Protein AF-A0A3Q0JFD7-F1 (afdb_monomer_lite)

Foldseek 3Di:
DVVVVPCPPPDPPCPLLDDDPVLVVLLVVLCVVPNPLPVVVSCPDPSSVSLCSNLVVVPPPPCSVVVSSVVSVVSVVVVVVVVVVVVVVVVVVVVVVVPDD

pLDDT: mean 81.99, std 17.75, range [41.97, 97.62]

Secondary structure (DSSP, 8-state):
--TTSS-----TT-TTTS--HHHHHHHHHHHHHH-TT-HHHHHHSGGGGGGGGGGGGGTTSTTHHHHHHHHHHHHHHHHHHHHHHHHHHHHHHHHHHTT--

Sequence (101 aa):
FLDLLVSNPQVPGREYEIWHRRHDYWLLAGIVTHGYGRWQDIQNDIRFAVINEPFKMDVGKGNFLEIKNKFLARRFKLLEQALVIEEQLRRAAYLNLTQDP

Radius of gyration: 18.11 Å; chains: 1; bounding box: 40×42×53 Å

Structure (mmCIF, N/CA/C/O backbone):
data_AF-A0A3Q0JFD7-F1
#
_entry.id   AF-A0A3Q0JFD7-F1
#
loop_
_atom_site.group_PDB
_atom_site.id
_atom_site.type_symbol
_atom_site.label_atom_id
_atom_site.label_alt_id
_atom_site.label_comp_id
_atom_site.label_asym_id
_atom_site.label_entity_id
_atom_site.label_seq_id
_atom_site.pdbx_PDB_ins_code
_atom_site.Cartn_x
_atom_site.Cartn_y
_atom_site.Cartn_z
_atom_site.occupancy
_atom_site.B_iso_or_equiv
_atom_site.auth_seq_id
_atom_site.auth_comp_id
_atom_site.auth_asym_id
_atom_site.auth_atom_id
_atom_site.pdbx_PDB_model_num
ATOM 1 N N . PHE A 1 1 ? -3.669 30.266 6.781 1.00 48.31 1 PHE A N 1
ATOM 2 C CA . PHE A 1 1 ? -2.483 31.133 6.588 1.00 48.31 1 PHE A CA 1
ATOM 3 C C . PHE A 1 1 ? -1.214 30.348 6.224 1.00 48.31 1 PHE A C 1
ATOM 5 O O . PHE A 1 1 ? -0.370 30.911 5.546 1.00 48.31 1 PHE A O 1
ATOM 12 N N . LEU A 1 2 ? -1.092 29.054 6.573 1.00 43.69 2 LEU A N 1
ATOM 13 C CA . LEU A 1 2 ? -0.018 28.167 6.075 1.00 43.69 2 LEU A CA 1
ATOM 14 C C . LEU A 1 2 ? -0.390 27.338 4.822 1.00 43.69 2 LEU A C 1
ATOM 16 O O . LEU A 1 2 ? 0.511 26.888 4.126 1.00 43.69 2 LEU A O 1
ATOM 20 N N . ASP A 1 3 ? -1.674 27.225 4.457 1.00 52.00 3 ASP A N 1
ATOM 21 C CA . ASP A 1 3 ? -2.107 26.506 3.236 1.00 52.00 3 ASP A CA 1
ATOM 22 C C . ASP A 1 3 ? -1.838 27.246 1.908 1.00 52.00 3 ASP A C 1
ATOM 24 O O . ASP A 1 3 ? -1.893 26.646 0.837 1.00 52.00 3 ASP A O 1
ATOM 28 N N . LEU A 1 4 ? -1.518 28.546 1.945 1.00 53.44 4 LEU A N 1
ATOM 29 C CA . LEU A 1 4 ? -1.331 29.361 0.732 1.00 53.44 4 LEU A CA 1
ATOM 30 C C . LEU A 1 4 ? 0.125 29.453 0.242 1.00 53.44 4 LEU A C 1
ATOM 32 O O . LEU A 1 4 ? 0.346 29.900 -0.877 1.00 53.44 4 LEU A O 1
ATOM 36 N N . LEU A 1 5 ? 1.117 29.007 1.026 1.00 51.12 5 LEU A N 1
ATOM 37 C CA . LEU A 1 5 ? 2.539 29.057 0.633 1.00 51.12 5 LEU A CA 1
ATOM 38 C C . LEU A 1 5 ? 3.068 27.748 0.023 1.00 51.12 5 LEU A C 1
ATOM 40 O O . LEU A 1 5 ? 4.178 27.727 -0.500 1.00 51.12 5 LEU A O 1
ATOM 44 N N . VAL A 1 6 ? 2.273 26.672 0.035 1.00 54.53 6 VAL A N 1
ATOM 45 C CA . VAL A 1 6 ? 2.614 25.378 -0.596 1.00 54.53 6 VAL A CA 1
ATOM 46 C C . VAL A 1 6 ? 1.585 25.001 -1.669 1.00 54.53 6 VAL A C 1
ATOM 48 O O . VAL A 1 6 ? 1.406 23.841 -2.021 1.00 54.53 6 VAL A O 1
ATOM 51 N N . SER A 1 7 ? 0.896 25.988 -2.238 1.00 47.44 7 SER A N 1
ATOM 52 C CA . SER A 1 7 ? 0.160 25.781 -3.484 1.00 47.44 7 SER A CA 1
ATOM 53 C C . SER A 1 7 ? 1.133 25.939 -4.648 1.00 47.44 7 SER A C 1
ATOM 55 O O . SER A 1 7 ? 1.176 26.970 -5.312 1.00 47.44 7 SER A O 1
ATOM 57 N N . ASN A 1 8 ? 1.949 24.909 -4.885 1.00 47.41 8 ASN A N 1
ATOM 58 C CA . ASN A 1 8 ? 2.500 24.715 -6.221 1.00 47.41 8 ASN A CA 1
ATOM 59 C C . ASN A 1 8 ? 1.279 24.494 -7.131 1.00 47.41 8 ASN A C 1
ATOM 61 O O . ASN A 1 8 ? 0.486 23.598 -6.816 1.00 47.41 8 ASN A O 1
ATOM 65 N N . PRO A 1 9 ? 1.038 25.312 -8.171 1.00 45.97 9 PRO A N 1
ATOM 66 C CA . PRO A 1 9 ? -0.103 25.095 -9.046 1.00 45.97 9 PRO A CA 1
ATOM 67 C C . PRO A 1 9 ? -0.021 23.662 -9.571 1.00 45.97 9 PRO A C 1
ATOM 69 O O . PRO A 1 9 ? 0.979 23.274 -10.174 1.00 45.97 9 PRO A O 1
ATOM 72 N N . GLN A 1 10 ? -1.044 22.858 -9.271 1.00 49.16 10 GLN A N 1
ATOM 73 C CA . GLN A 1 10 ? -1.222 21.535 -9.857 1.00 49.16 10 GLN A CA 1
ATOM 74 C C . GLN A 1 10 ? -1.279 21.747 -11.369 1.00 49.16 10 GLN A C 1
ATOM 76 O O . GLN A 1 10 ? -2.281 22.221 -11.901 1.00 49.16 10 GLN A O 1
ATOM 81 N N . VAL A 1 11 ? -0.153 21.508 -12.041 1.00 51.22 11 VAL A N 1
ATOM 82 C CA . VAL A 1 11 ? -0.036 21.655 -13.489 1.00 51.22 11 VAL A CA 1
ATOM 83 C C . VAL A 1 11 ? -1.019 20.652 -14.103 1.00 51.22 11 VAL A C 1
ATOM 85 O O . VAL A 1 11 ? -0.865 19.451 -13.849 1.00 51.22 11 VAL A O 1
ATOM 88 N N . PRO A 1 12 ? -2.034 21.095 -14.868 1.00 42.94 12 PRO A N 1
ATOM 89 C CA . PRO A 1 12 ? -3.023 20.188 -15.439 1.00 42.94 12 PRO A CA 1
ATOM 90 C C . PRO A 1 12 ? -2.312 19.139 -16.302 1.00 42.94 12 PRO A C 1
ATOM 92 O O . PRO A 1 12 ? -1.538 19.493 -17.190 1.00 42.94 12 PRO A O 1
ATOM 95 N N . GLY A 1 13 ? -2.527 17.854 -16.008 1.00 49.62 13 GLY A N 1
ATOM 96 C CA . GLY A 1 13 ? -1.882 16.731 -16.707 1.00 49.62 13 GLY A CA 1
ATOM 97 C C . GLY A 1 13 ? -0.824 15.955 -15.910 1.00 49.62 13 GLY A C 1
ATOM 98 O O . GLY A 1 13 ? -0.385 14.911 -16.383 1.00 49.62 13 GLY A O 1
ATOM 99 N N . ARG A 1 14 ? -0.458 16.397 -14.694 1.00 48.22 14 ARG A N 1
ATOM 100 C CA . ARG A 1 14 ? 0.472 15.683 -13.782 1.00 48.22 14 ARG A CA 1
ATOM 101 C C . ARG A 1 14 ? -0.192 14.988 -12.593 1.00 48.22 14 ARG A C 1
ATOM 103 O O . ARG A 1 14 ? 0.483 14.494 -11.696 1.00 48.22 14 ARG A O 1
ATOM 110 N N . GLU A 1 15 ? -1.516 14.900 -12.593 1.00 48.38 15 GLU A N 1
ATOM 111 C CA . GLU A 1 15 ? -2.313 14.352 -11.482 1.00 48.38 15 GLU A CA 1
ATOM 112 C C . GLU A 1 15 ? -2.017 12.868 -11.176 1.00 48.38 15 GLU A C 1
ATOM 114 O O . GLU A 1 15 ? -2.361 12.367 -10.110 1.00 48.38 15 GLU A O 1
ATOM 119 N N . TYR A 1 16 ? -1.352 12.162 -12.097 1.00 51.41 16 TYR A N 1
ATOM 120 C CA . TYR A 1 16 ? -0.909 10.773 -11.929 1.00 51.41 16 TYR A CA 1
ATOM 121 C C . TYR A 1 16 ? 0.607 10.630 -11.717 1.00 51.41 16 TYR A C 1
ATOM 123 O O . TYR A 1 16 ? 1.081 9.528 -11.449 1.00 51.41 16 TYR A O 1
ATOM 131 N N . GLU A 1 17 ? 1.373 11.726 -11.798 1.00 54.84 17 GLU A N 1
ATOM 132 C CA . GLU A 1 17 ? 2.806 11.736 -11.464 1.00 54.84 17 GLU A CA 1
ATOM 133 C C . GLU A 1 17 ? 3.033 11.751 -9.942 1.00 54.84 17 GLU A C 1
ATOM 135 O O . GLU A 1 17 ? 4.109 11.401 -9.461 1.00 54.84 17 GLU A O 1
ATOM 140 N N . ILE A 1 18 ? 2.019 12.147 -9.165 1.00 69.75 18 ILE A N 1
ATOM 141 C CA . ILE A 1 18 ? 2.120 12.358 -7.720 1.00 69.75 18 ILE A CA 1
ATOM 142 C C . ILE A 1 18 ? 1.259 11.319 -6.987 1.00 69.75 18 ILE A C 1
ATOM 144 O O . ILE A 1 18 ? 0.112 11.049 -7.333 1.00 69.75 18 ILE A O 1
ATOM 148 N N . TRP A 1 19 ? 1.815 10.692 -5.949 1.00 87.31 19 TRP A N 1
ATOM 149 C CA . TRP A 1 19 ? 1.118 9.659 -5.178 1.00 87.31 19 TRP A CA 1
ATOM 150 C C . TRP A 1 19 ? -0.052 10.242 -4.358 1.00 87.31 19 TRP A C 1
ATOM 152 O O . TRP A 1 19 ? 0.150 11.023 -3.427 1.00 87.31 19 TRP A O 1
ATOM 162 N N . HIS A 1 20 ? -1.280 9.808 -4.661 1.00 87.12 20 HIS A N 1
ATOM 163 C CA . HIS A 1 20 ? -2.537 10.269 -4.033 1.00 87.12 20 HIS A CA 1
ATOM 164 C C . HIS A 1 20 ? -3.258 9.202 -3.180 1.00 87.12 20 HIS A C 1
ATOM 166 O O . HIS A 1 20 ? -2.922 8.022 -3.228 1.00 87.12 20 HIS A O 1
ATOM 172 N N . ARG A 1 21 ? -4.342 9.588 -2.478 1.00 88.12 21 ARG A N 1
ATOM 173 C CA . ARG A 1 21 ? -5.174 8.707 -1.619 1.00 88.12 21 ARG A CA 1
ATOM 174 C C . ARG A 1 21 ? -5.688 7.442 -2.325 1.00 88.12 21 ARG A C 1
ATOM 176 O O . ARG A 1 21 ? -5.772 6.386 -1.708 1.00 88.12 21 ARG A O 1
ATOM 183 N N . ARG A 1 22 ? -6.008 7.515 -3.624 1.00 89.56 22 ARG A N 1
ATOM 184 C CA . ARG A 1 22 ? -6.398 6.331 -4.415 1.00 89.56 22 ARG A CA 1
ATOM 185 C C . ARG A 1 22 ? -5.286 5.277 -4.428 1.00 89.56 22 ARG A C 1
ATOM 187 O O . ARG A 1 22 ? -5.578 4.094 -4.309 1.00 89.56 22 ARG A O 1
ATOM 194 N N . HIS A 1 23 ? -4.029 5.698 -4.527 1.00 94.25 23 HIS A N 1
ATOM 195 C CA . HIS A 1 23 ? -2.882 4.794 -4.499 1.00 94.25 23 HIS A CA 1
ATOM 196 C C . HIS A 1 23 ? -2.708 4.159 -3.118 1.00 94.25 23 HIS A C 1
ATOM 198 O O . HIS A 1 23 ? -2.407 2.975 -3.048 1.00 94.25 23 HIS A O 1
ATOM 204 N N . ASP A 1 24 ? -2.972 4.899 -2.035 1.00 94.62 24 ASP A N 1
ATOM 205 C CA . ASP A 1 24 ? -2.964 4.344 -0.674 1.00 94.62 24 ASP A CA 1
ATOM 206 C C . ASP A 1 24 ? -3.988 3.219 -0.513 1.00 94.62 24 ASP A C 1
ATOM 208 O O . ASP A 1 24 ? -3.650 2.150 -0.010 1.00 94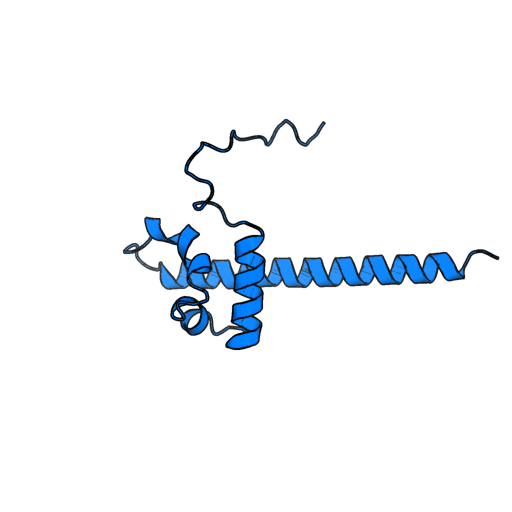.62 24 ASP A O 1
ATOM 212 N N . TYR A 1 25 ? -5.217 3.427 -0.999 1.00 95.31 25 TYR A N 1
ATOM 213 C CA . TYR A 1 25 ? -6.255 2.395 -0.979 1.00 95.31 25 TYR A CA 1
ATOM 214 C C . TYR A 1 25 ? -5.806 1.128 -1.718 1.00 95.31 25 TYR A C 1
ATOM 216 O O . TYR A 1 25 ? -5.864 0.032 -1.164 1.00 95.31 25 TYR A O 1
ATOM 224 N N . TRP A 1 26 ? -5.317 1.274 -2.952 1.00 96.25 26 TRP A N 1
ATOM 225 C CA . TRP A 1 26 ? -4.889 0.128 -3.753 1.00 96.25 26 TRP A CA 1
ATOM 226 C C . TRP A 1 26 ? -3.616 -0.534 -3.215 1.00 96.25 26 TRP A C 1
ATOM 228 O O . TRP A 1 26 ? -3.488 -1.752 -3.304 1.00 96.25 26 TRP A O 1
ATOM 238 N N . LEU A 1 27 ? -2.711 0.224 -2.589 1.00 96.25 27 LEU A N 1
ATOM 239 C CA . LEU A 1 27 ? -1.555 -0.327 -1.883 1.00 96.25 27 LEU A CA 1
ATOM 240 C C . LEU A 1 27 ? -1.995 -1.191 -0.696 1.00 96.25 27 LEU A C 1
ATOM 242 O O . LEU A 1 27 ? -1.542 -2.327 -0.575 1.00 96.25 27 LEU A O 1
ATOM 246 N N . LEU A 1 28 ? -2.893 -0.687 0.153 1.00 96.62 28 LEU A N 1
ATOM 247 C CA . LEU A 1 28 ? -3.418 -1.445 1.291 1.00 96.62 28 LEU A CA 1
ATOM 248 C C . LEU A 1 28 ? -4.179 -2.691 0.829 1.00 96.62 28 LEU A C 1
ATOM 250 O O . LEU A 1 28 ? -3.939 -3.776 1.353 1.00 96.62 28 LEU A O 1
ATOM 254 N N . ALA A 1 29 ? -5.027 -2.569 -0.194 1.00 97.19 29 ALA A N 1
ATOM 255 C CA . ALA A 1 29 ? -5.736 -3.705 -0.777 1.00 97.19 29 ALA A CA 1
ATOM 256 C C . ALA A 1 29 ? -4.765 -4.763 -1.336 1.00 97.19 29 ALA A C 1
ATOM 258 O O . ALA A 1 29 ? -4.974 -5.962 -1.141 1.00 97.19 29 ALA A O 1
ATOM 259 N N . GLY A 1 30 ? -3.672 -4.331 -1.971 1.00 97.31 30 GLY A N 1
ATOM 260 C CA . GLY A 1 30 ? -2.610 -5.212 -2.453 1.00 97.31 30 GLY A CA 1
ATOM 261 C C . GLY A 1 30 ? -1.909 -5.955 -1.319 1.00 97.31 30 GLY A C 1
ATOM 262 O O . GLY A 1 30 ? -1.739 -7.169 -1.398 1.00 97.31 30 GLY A O 1
ATOM 263 N N . ILE A 1 31 ? -1.570 -5.255 -0.233 1.00 96.69 31 ILE A N 1
ATOM 264 C CA . ILE A 1 31 ? -0.959 -5.851 0.965 1.00 96.69 31 ILE A CA 1
ATOM 265 C C . ILE A 1 31 ? -1.897 -6.869 1.617 1.00 96.69 31 ILE A C 1
ATOM 267 O O . ILE A 1 31 ? -1.443 -7.944 1.996 1.00 96.69 31 ILE A O 1
ATOM 271 N N . VAL A 1 32 ? -3.193 -6.566 1.725 1.00 97.06 32 VAL A N 1
ATOM 272 C CA . VAL A 1 32 ? -4.195 -7.500 2.269 1.00 97.06 32 VAL A CA 1
ATOM 273 C C . VAL A 1 32 ? -4.343 -8.739 1.380 1.00 97.06 32 VAL A C 1
ATOM 275 O O . VAL A 1 32 ? -4.511 -9.840 1.894 1.00 97.06 32 VAL A O 1
ATOM 278 N N . THR A 1 33 ? -4.253 -8.577 0.057 1.00 97.62 33 THR A N 1
ATOM 279 C CA . THR A 1 33 ? -4.453 -9.670 -0.910 1.00 97.62 33 THR A CA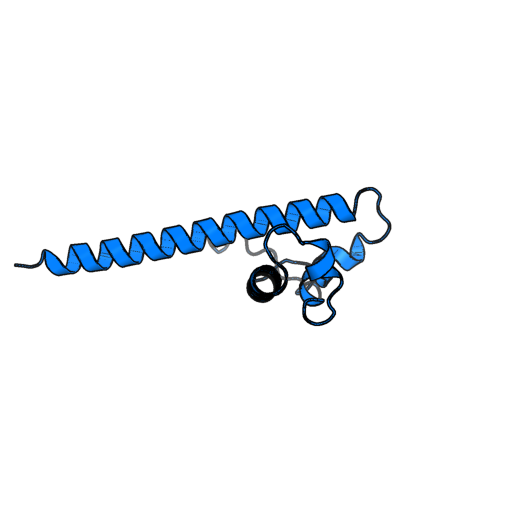 1
ATOM 280 C C . THR A 1 33 ? -3.230 -10.581 -1.040 1.00 97.62 33 THR A C 1
ATOM 282 O O . THR A 1 33 ? -3.374 -11.799 -1.083 1.00 97.62 33 THR A O 1
ATOM 285 N N . HIS A 1 34 ? -2.031 -10.003 -1.125 1.00 97.50 34 HIS A N 1
ATOM 286 C CA . HIS A 1 34 ? -0.791 -10.728 -1.438 1.00 97.50 34 HIS A CA 1
ATOM 287 C C . HIS A 1 34 ? 0.117 -10.939 -0.223 1.00 97.50 34 HIS A C 1
ATOM 289 O O . HIS A 1 34 ? 0.965 -11.828 -0.237 1.00 97.50 34 HIS A O 1
ATOM 295 N N . GLY A 1 35 ? -0.054 -10.143 0.832 1.00 96.12 35 GLY A N 1
ATOM 296 C CA . GLY A 1 35 ? 0.776 -10.147 2.034 1.00 96.12 35 GLY A CA 1
ATOM 297 C C . GLY A 1 35 ? 1.776 -8.987 2.094 1.00 96.12 35 GLY A C 1
ATOM 298 O O . GLY A 1 35 ? 2.221 -8.433 1.085 1.00 96.12 35 GLY A O 1
ATOM 299 N N . TYR A 1 36 ? 2.164 -8.619 3.317 1.00 94.62 36 TYR A N 1
ATOM 300 C CA . TYR A 1 36 ? 3.161 -7.577 3.565 1.00 94.62 36 TYR A CA 1
ATOM 301 C C . TYR A 1 36 ? 4.543 -7.961 3.010 1.00 94.62 36 TYR A C 1
ATOM 303 O O . TYR A 1 36 ? 4.983 -9.103 3.123 1.00 94.62 36 TYR A O 1
ATOM 311 N N . GLY A 1 37 ? 5.245 -6.998 2.407 1.00 93.06 37 GLY A N 1
ATOM 312 C CA . GLY A 1 37 ? 6.579 -7.209 1.833 1.00 93.06 37 GLY A CA 1
ATOM 313 C C . GLY A 1 37 ? 6.587 -7.867 0.448 1.00 93.06 37 GLY A C 1
ATOM 314 O O . GLY A 1 37 ? 7.621 -7.853 -0.221 1.00 93.06 37 GLY A O 1
ATOM 315 N N . ARG A 1 38 ? 5.444 -8.371 -0.036 1.00 96.12 38 ARG A N 1
ATOM 316 C CA . ARG A 1 38 ? 5.277 -9.001 -1.360 1.00 96.12 38 ARG A CA 1
ATOM 317 C C . ARG A 1 38 ? 5.093 -7.954 -2.466 1.00 96.12 38 ARG A C 1
ATOM 319 O O . ARG A 1 38 ? 4.195 -8.038 -3.297 1.00 96.12 38 ARG A O 1
ATOM 326 N N . TRP A 1 39 ? 5.952 -6.933 -2.477 1.00 95.25 39 TRP A N 1
ATOM 327 C CA . TRP A 1 39 ? 5.803 -5.756 -3.341 1.00 95.25 39 TRP A CA 1
ATOM 328 C C . TRP A 1 39 ? 5.778 -6.096 -4.826 1.00 95.25 39 TRP A C 1
ATOM 330 O O . TRP A 1 39 ? 5.053 -5.450 -5.573 1.00 95.25 39 TRP A O 1
ATOM 340 N N . GLN A 1 40 ? 6.570 -7.077 -5.256 1.00 94.38 40 GLN A N 1
ATOM 341 C CA . GLN A 1 40 ? 6.625 -7.482 -6.660 1.00 94.38 40 GLN A CA 1
ATOM 342 C C . GLN A 1 40 ? 5.328 -8.161 -7.097 1.00 94.38 40 GLN A C 1
ATOM 344 O O . GLN A 1 40 ? 4.808 -7.830 -8.155 1.00 94.38 40 GLN A O 1
ATOM 349 N N . ASP A 1 41 ? 4.763 -9.033 -6.262 1.00 95.94 41 ASP A N 1
ATOM 350 C CA . ASP A 1 41 ? 3.503 -9.713 -6.578 1.00 95.94 41 ASP A CA 1
ATOM 351 C C . ASP A 1 41 ? 2.351 -8.714 -6.696 1.00 95.94 41 ASP A C 1
ATOM 353 O O . ASP A 1 41 ? 1.578 -8.772 -7.648 1.00 95.94 41 ASP A O 1
ATOM 357 N N . ILE A 1 42 ? 2.307 -7.725 -5.796 1.00 96.88 42 ILE A N 1
ATOM 358 C CA . ILE A 1 42 ? 1.333 -6.630 -5.870 1.00 96.88 42 ILE A CA 1
ATOM 359 C C . ILE A 1 42 ? 1.529 -5.819 -7.160 1.00 96.88 42 ILE A C 1
ATOM 361 O O . ILE A 1 42 ? 0.559 -5.486 -7.828 1.00 96.88 42 ILE A O 1
ATOM 365 N N . GLN A 1 43 ? 2.772 -5.498 -7.533 1.00 94.25 43 GLN A N 1
ATOM 366 C CA . GLN A 1 43 ? 3.062 -4.716 -8.743 1.00 94.25 43 GLN A CA 1
ATOM 367 C C . GLN A 1 43 ? 2.747 -5.466 -10.043 1.00 94.25 43 GLN A C 1
ATOM 369 O O . GLN A 1 43 ? 2.390 -4.821 -11.030 1.00 94.25 43 GLN A O 1
ATOM 374 N N . ASN A 1 44 ? 2.910 -6.789 -10.050 1.00 95.38 44 ASN A N 1
ATOM 375 C CA . ASN A 1 44 ? 2.683 -7.648 -11.213 1.00 95.38 44 ASN A CA 1
ATOM 376 C C . ASN A 1 44 ? 1.199 -7.980 -11.427 1.00 95.38 44 ASN A C 1
ATOM 378 O O . ASN A 1 44 ? 0.816 -8.416 -12.511 1.00 95.38 44 ASN A O 1
ATOM 382 N N . ASP A 1 45 ? 0.354 -7.774 -10.421 1.00 96.44 45 ASP A N 1
ATOM 383 C CA . ASP A 1 45 ? -1.081 -7.995 -10.526 1.00 96.44 45 ASP A CA 1
ATOM 384 C C . ASP A 1 45 ? -1.782 -6.772 -11.139 1.00 96.44 45 ASP A C 1
ATOM 386 O O . ASP A 1 45 ? -1.802 -5.671 -10.582 1.00 96.44 45 ASP A O 1
ATOM 390 N N . ILE A 1 46 ? -2.400 -6.987 -12.305 1.00 95.00 46 ILE A N 1
ATOM 391 C CA . ILE A 1 46 ? -3.057 -5.946 -13.105 1.00 95.00 46 ILE A CA 1
ATOM 392 C C . ILE A 1 46 ? -4.155 -5.197 -12.342 1.00 95.00 46 ILE A C 1
ATOM 394 O O . ILE A 1 46 ? -4.402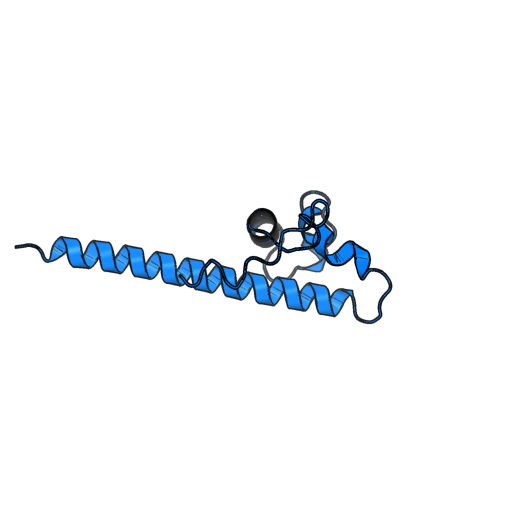 -4.022 -12.615 1.00 95.00 46 ILE A O 1
ATOM 398 N N . ARG A 1 47 ? -4.782 -5.833 -11.343 1.00 95.56 47 ARG A N 1
ATOM 399 C CA . ARG A 1 47 ? -5.803 -5.195 -10.498 1.00 95.56 47 ARG A CA 1
ATOM 400 C C . ARG A 1 47 ? -5.219 -4.042 -9.685 1.00 95.56 47 ARG A C 1
ATOM 402 O O . ARG A 1 47 ? -5.914 -3.067 -9.425 1.00 95.56 47 ARG A O 1
ATOM 409 N N . PHE A 1 48 ? -3.938 -4.127 -9.332 1.00 95.06 48 PHE A N 1
ATOM 410 C CA . PHE A 1 48 ? -3.220 -3.122 -8.552 1.00 95.06 48 PHE A CA 1
ATOM 411 C C . PHE A 1 48 ? -2.332 -2.226 -9.422 1.00 95.06 48 PHE A C 1
ATOM 413 O O . PHE A 1 48 ? -1.577 -1.422 -8.881 1.00 95.06 48 PHE A O 1
ATOM 420 N N . ALA A 1 49 ? -2.447 -2.286 -10.757 1.00 92.25 49 ALA A N 1
ATOM 421 C CA . ALA A 1 49 ? -1.575 -1.563 -11.691 1.00 92.25 49 ALA A CA 1
ATOM 422 C C . ALA A 1 49 ? -1.475 -0.050 -11.421 1.00 92.25 49 ALA A C 1
ATOM 424 O O . ALA A 1 49 ? -0.449 0.560 -11.715 1.00 92.25 49 ALA A O 1
ATOM 425 N N . VAL A 1 50 ? -2.491 0.548 -10.792 1.00 91.44 50 VAL A N 1
ATOM 426 C CA . VAL A 1 50 ? -2.486 1.957 -10.378 1.00 91.44 50 VAL A CA 1
ATOM 427 C C . VAL A 1 50 ? -1.277 2.328 -9.507 1.00 91.44 50 VAL A C 1
ATOM 429 O O . VAL A 1 50 ? -0.764 3.431 -9.644 1.00 91.44 50 VAL A O 1
ATOM 432 N N . ILE A 1 51 ? -0.745 1.426 -8.668 1.00 93.50 51 ILE A N 1
ATOM 433 C CA . ILE A 1 51 ? 0.436 1.732 -7.835 1.00 93.50 51 ILE A CA 1
ATOM 434 C C . ILE A 1 51 ? 1.724 1.881 -8.659 1.00 93.50 51 ILE A C 1
ATOM 436 O O . ILE A 1 51 ? 2.741 2.344 -8.144 1.00 93.50 51 ILE A O 1
ATOM 440 N N . ASN A 1 52 ? 1.696 1.464 -9.928 1.00 91.88 52 ASN A N 1
ATOM 441 C CA . ASN A 1 52 ? 2.819 1.552 -10.854 1.00 91.88 52 ASN A CA 1
ATOM 442 C C . ASN A 1 52 ? 2.833 2.878 -11.626 1.00 91.88 52 ASN A C 1
ATOM 444 O O . ASN A 1 52 ? 3.896 3.265 -12.108 1.00 91.88 52 ASN A O 1
ATOM 448 N N . GLU A 1 53 ? 1.688 3.564 -11.731 1.00 90.06 53 GLU A N 1
ATOM 449 C CA . GLU A 1 53 ? 1.518 4.807 -12.499 1.00 90.06 53 GLU A CA 1
ATOM 450 C C . GLU A 1 53 ? 2.548 5.891 -12.134 1.00 90.06 53 GLU A C 1
ATOM 452 O O . GLU A 1 53 ? 3.210 6.383 -13.052 1.00 90.06 53 GLU A O 1
ATOM 457 N N . PRO A 1 54 ? 2.824 6.174 -10.840 1.00 87.62 54 PRO A N 1
ATOM 458 C CA . PRO A 1 54 ? 3.767 7.231 -10.455 1.00 87.62 54 PRO A CA 1
ATOM 459 C C . PRO A 1 54 ? 5.226 6.947 -10.840 1.00 87.62 54 PRO A C 1
ATOM 461 O O . PRO A 1 54 ? 6.079 7.820 -10.737 1.00 87.62 54 PRO A O 1
ATOM 464 N N . PHE A 1 55 ? 5.534 5.720 -11.266 1.00 88.25 55 PHE A N 1
ATOM 465 C CA . PHE A 1 55 ? 6.891 5.261 -11.556 1.00 88.25 55 PHE A CA 1
ATOM 466 C C . PHE A 1 55 ? 7.154 5.070 -13.055 1.00 88.25 55 PHE A C 1
ATOM 468 O O . PHE A 1 55 ? 8.259 4.686 -13.438 1.00 88.25 55 PHE A O 1
ATOM 475 N N . LYS A 1 56 ? 6.164 5.312 -13.926 1.00 85.44 56 LYS A N 1
ATOM 476 C CA . LYS A 1 56 ? 6.267 5.028 -15.370 1.00 85.44 56 LYS A CA 1
ATOM 477 C C . LYS A 1 56 ? 7.418 5.760 -16.067 1.00 85.44 56 LYS A C 1
ATOM 479 O O . LYS A 1 56 ? 8.009 5.209 -16.989 1.00 85.44 56 LYS A O 1
ATOM 484 N N . MET A 1 57 ? 7.763 6.964 -15.614 1.00 78.88 57 MET A N 1
ATOM 485 C CA . MET A 1 57 ? 8.845 7.773 -16.193 1.00 78.88 57 MET A CA 1
ATOM 486 C C . MET A 1 57 ? 10.258 7.343 -15.769 1.00 78.88 57 MET A C 1
ATOM 488 O O . MET A 1 57 ? 11.242 7.789 -16.358 1.00 78.88 57 MET A O 1
ATOM 492 N N . ASP A 1 58 ? 10.372 6.481 -14.759 1.00 77.38 58 ASP A N 1
ATOM 493 C CA . ASP A 1 58 ? 11.655 6.003 -14.235 1.00 77.38 58 ASP A CA 1
ATOM 494 C C . ASP A 1 58 ? 12.005 4.586 -14.724 1.00 77.38 58 ASP A C 1
ATOM 496 O O . ASP A 1 58 ? 13.064 4.049 -14.383 1.00 77.38 58 ASP A O 1
ATOM 500 N N . VAL A 1 59 ? 11.141 3.983 -15.550 1.00 75.12 59 VAL A N 1
ATOM 501 C CA . VAL A 1 59 ? 11.351 2.657 -16.143 1.00 75.12 59 VAL A CA 1
ATOM 502 C C . VAL A 1 59 ? 12.619 2.668 -17.003 1.00 75.12 59 VAL A C 1
ATOM 504 O O . VAL A 1 59 ? 12.793 3.518 -17.871 1.00 75.12 59 VAL A O 1
ATOM 507 N N . GLY A 1 60 ? 13.519 1.712 -16.754 1.00 75.62 60 GLY A N 1
ATOM 508 C CA . GLY A 1 60 ? 14.803 1.594 -17.458 1.00 75.62 60 GLY A CA 1
ATOM 509 C C . GLY A 1 60 ? 15.980 2.290 -16.766 1.00 75.62 60 GLY A C 1
ATOM 510 O O . GLY A 1 60 ? 17.121 2.098 -17.180 1.00 75.62 60 GLY A O 1
ATOM 511 N N . LYS A 1 61 ? 15.745 3.038 -15.679 1.00 77.50 61 LYS A N 1
ATOM 512 C CA . LYS A 1 61 ? 16.826 3.524 -14.809 1.00 77.50 61 LYS A CA 1
ATOM 513 C C . LYS A 1 61 ? 17.373 2.374 -13.952 1.00 77.50 61 LYS A C 1
ATOM 515 O O . LYS A 1 61 ? 16.623 1.511 -13.489 1.00 77.50 61 LYS A O 1
ATOM 520 N N . GLY A 1 62 ? 18.685 2.364 -13.711 1.00 80.12 62 GLY A N 1
ATOM 521 C CA . GLY A 1 62 ? 19.301 1.430 -12.762 1.00 80.12 62 GLY A CA 1
ATOM 522 C C . GLY A 1 62 ? 18.651 1.536 -11.376 1.00 80.12 62 GLY A C 1
ATOM 523 O O . GLY A 1 62 ? 18.246 2.619 -10.958 1.00 80.12 62 GLY A O 1
ATOM 524 N N . ASN A 1 63 ? 18.522 0.410 -10.669 1.00 84.19 63 ASN A N 1
ATOM 525 C CA . ASN A 1 63 ? 17.903 0.300 -9.335 1.00 84.19 63 ASN A CA 1
ATOM 526 C C . ASN A 1 63 ? 16.416 0.700 -9.235 1.00 84.19 63 ASN A C 1
ATOM 528 O O . ASN A 1 63 ? 15.893 0.829 -8.126 1.00 84.19 63 ASN A O 1
ATOM 532 N N . PHE A 1 64 ? 15.699 0.834 -10.355 1.00 86.69 64 PHE A N 1
ATOM 533 C CA . PHE A 1 64 ? 14.277 1.200 -10.383 1.00 86.69 64 PHE A CA 1
ATOM 534 C C . PHE A 1 64 ? 13.401 0.369 -9.426 1.00 86.69 64 PHE A C 1
ATOM 536 O O . PHE A 1 64 ? 12.632 0.918 -8.634 1.00 86.69 64 PHE A O 1
ATOM 543 N N . LEU A 1 65 ? 13.565 -0.959 -9.443 1.00 88.56 65 LEU A N 1
ATOM 544 C CA . LEU A 1 65 ? 12.785 -1.873 -8.606 1.00 88.56 65 LEU A CA 1
ATOM 545 C C . LEU A 1 65 ? 13.036 -1.653 -7.105 1.00 88.56 65 LEU A C 1
ATOM 547 O O . LEU A 1 65 ? 12.110 -1.719 -6.299 1.00 88.56 65 LEU A O 1
ATOM 551 N N . GLU A 1 66 ? 14.278 -1.354 -6.720 1.00 89.50 66 GLU A N 1
ATOM 552 C CA . GLU A 1 66 ? 14.640 -1.102 -5.325 1.00 89.50 66 GLU A CA 1
ATOM 553 C C . GLU A 1 66 ? 14.050 0.221 -4.825 1.00 89.50 66 GLU A C 1
ATOM 555 O O . GLU A 1 66 ? 13.482 0.272 -3.732 1.00 89.50 66 GLU A O 1
ATOM 560 N N . ILE A 1 67 ? 14.137 1.280 -5.638 1.00 89.06 67 ILE A N 1
ATOM 561 C CA . ILE A 1 67 ? 13.561 2.599 -5.336 1.00 89.06 67 ILE A CA 1
ATOM 562 C C . ILE A 1 67 ? 12.053 2.468 -5.121 1.00 89.06 67 ILE A C 1
ATOM 564 O O . ILE A 1 67 ? 11.525 2.938 -4.110 1.00 89.06 67 ILE A O 1
ATOM 568 N N . LYS A 1 68 ? 11.370 1.771 -6.031 1.00 90.94 68 LYS A N 1
ATOM 569 C CA . LYS A 1 68 ? 9.928 1.548 -5.961 1.00 90.94 68 LYS A CA 1
ATOM 570 C C . LYS A 1 68 ? 9.536 0.747 -4.721 1.00 90.94 68 LYS A C 1
ATOM 572 O O . LYS A 1 68 ? 8.665 1.174 -3.966 1.00 90.94 68 LYS A O 1
ATOM 577 N N . ASN A 1 69 ? 10.238 -0.348 -4.427 1.00 93.75 69 ASN A N 1
ATOM 578 C CA . ASN A 1 69 ? 9.985 -1.145 -3.223 1.00 93.75 69 ASN A CA 1
ATOM 579 C C . ASN A 1 69 ? 10.230 -0.342 -1.934 1.00 93.75 69 ASN A C 1
ATOM 581 O O . ASN A 1 69 ? 9.428 -0.414 -1.001 1.00 93.75 69 ASN A O 1
ATOM 585 N N . LYS A 1 70 ? 11.297 0.470 -1.880 1.00 92.75 70 LYS A N 1
ATOM 586 C CA . LYS A 1 70 ? 11.559 1.377 -0.749 1.00 92.75 70 LYS A CA 1
ATOM 587 C C . LYS A 1 70 ? 10.450 2.409 -0.586 1.00 92.75 70 LYS A C 1
ATOM 589 O O . LYS A 1 70 ? 10.065 2.696 0.547 1.00 92.75 70 LYS A O 1
ATOM 594 N N . PHE A 1 71 ? 9.939 2.959 -1.684 1.00 93.62 71 PHE A N 1
ATOM 595 C CA . PHE A 1 71 ? 8.831 3.905 -1.646 1.00 93.62 71 PHE A CA 1
ATOM 596 C C . PHE A 1 71 ? 7.568 3.257 -1.065 1.00 93.62 71 PHE A C 1
ATOM 598 O O . PHE A 1 71 ? 7.008 3.784 -0.104 1.00 93.62 71 PHE A O 1
ATOM 605 N N . LEU A 1 72 ? 7.159 2.093 -1.583 1.00 95.25 72 LEU A N 1
ATOM 606 C CA . LEU A 1 72 ? 5.963 1.378 -1.117 1.00 95.25 72 LEU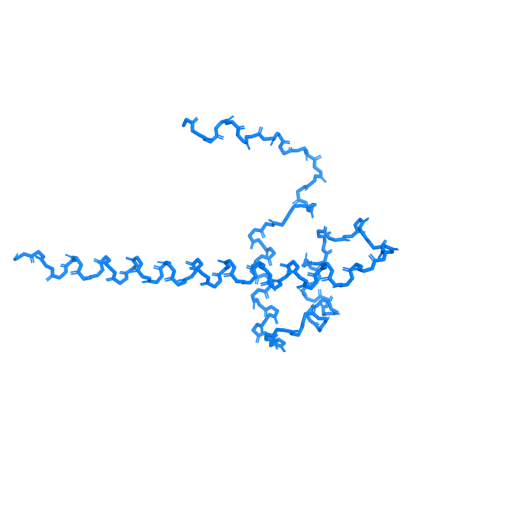 A CA 1
ATOM 607 C C . LEU A 1 72 ? 6.059 1.025 0.374 1.00 95.25 72 LEU A C 1
ATOM 609 O O . LEU A 1 72 ? 5.128 1.287 1.135 1.00 95.25 72 LEU A O 1
ATOM 613 N N . ALA A 1 73 ? 7.218 0.528 0.814 1.00 94.88 73 ALA A N 1
ATOM 614 C CA . ALA A 1 73 ? 7.463 0.221 2.220 1.00 94.88 73 ALA A CA 1
ATOM 615 C C . ALA A 1 73 ? 7.382 1.470 3.118 1.00 94.88 73 ALA A C 1
ATOM 617 O O . ALA A 1 73 ? 6.794 1.423 4.200 1.00 94.88 73 ALA A O 1
ATOM 618 N N . ARG A 1 74 ? 7.944 2.606 2.680 1.00 94.12 74 ARG A N 1
ATOM 619 C CA . ARG A 1 74 ? 7.839 3.878 3.416 1.00 94.12 74 ARG A CA 1
ATOM 620 C C . ARG A 1 74 ? 6.398 4.371 3.482 1.00 94.12 74 ARG A C 1
ATOM 622 O O . ARG A 1 74 ? 5.966 4.814 4.542 1.00 94.12 74 ARG A O 1
ATOM 629 N N . ARG A 1 75 ? 5.652 4.279 2.378 1.00 95.00 75 ARG A N 1
ATOM 630 C CA . ARG A 1 75 ? 4.259 4.729 2.328 1.00 95.00 75 ARG A CA 1
ATOM 631 C C . ARG A 1 75 ? 3.369 3.908 3.252 1.00 95.00 75 ARG A C 1
ATOM 633 O O . ARG A 1 75 ? 2.584 4.491 3.991 1.00 95.00 75 ARG A O 1
ATOM 640 N N . PHE A 1 76 ? 3.556 2.590 3.278 1.00 94.94 76 PHE A N 1
ATOM 641 C CA . PHE A 1 76 ? 2.854 1.722 4.219 1.00 94.94 76 PHE A CA 1
ATOM 642 C C . PHE A 1 76 ? 3.090 2.136 5.677 1.00 94.94 76 PHE A C 1
ATOM 644 O O . PHE A 1 76 ? 2.124 2.300 6.412 1.00 94.94 76 PHE A O 1
ATOM 651 N N . LYS A 1 77 ? 4.343 2.386 6.083 1.00 93.69 77 LYS A N 1
ATOM 652 C CA . LYS A 1 77 ? 4.652 2.820 7.459 1.00 93.69 77 LYS A CA 1
ATOM 653 C C . LYS A 1 77 ? 3.929 4.108 7.854 1.00 93.69 77 LYS A C 1
ATOM 655 O O . LYS A 1 77 ? 3.468 4.225 8.983 1.00 93.69 77 LYS A O 1
ATOM 660 N N . LEU A 1 78 ? 3.819 5.068 6.935 1.00 92.50 78 LEU A N 1
ATOM 661 C CA . LEU A 1 78 ? 3.076 6.306 7.189 1.00 92.50 78 LEU A CA 1
ATOM 662 C C . LEU A 1 78 ? 1.576 6.043 7.366 1.00 92.50 78 LEU A C 1
ATOM 664 O O . LEU A 1 78 ? 0.958 6.631 8.249 1.00 92.50 78 LEU A O 1
ATOM 668 N N . LEU A 1 79 ? 0.998 5.154 6.553 1.00 93.69 79 LEU A N 1
ATOM 669 C CA . LEU A 1 79 ? -0.413 4.771 6.662 1.00 93.69 79 LEU A CA 1
ATOM 670 C C . LEU A 1 79 ? -0.697 4.026 7.967 1.00 93.69 79 LEU A C 1
ATOM 672 O O . LEU A 1 79 ? -1.665 4.343 8.649 1.00 93.69 79 LEU A O 1
ATOM 676 N N . GLU A 1 80 ? 0.165 3.083 8.338 1.00 93.38 80 GLU A N 1
ATOM 677 C CA . GLU A 1 80 ? 0.078 2.359 9.605 1.00 93.38 80 GLU A CA 1
ATOM 678 C C . GLU A 1 80 ? 0.101 3.328 10.794 1.00 93.38 80 GLU A C 1
ATOM 680 O O . GLU A 1 80 ? -0.778 3.279 11.651 1.00 93.38 80 GLU A O 1
ATOM 685 N N . GLN A 1 81 ? 1.045 4.273 10.810 1.00 94.44 81 GLN A N 1
ATOM 686 C CA . GLN A 1 81 ? 1.121 5.294 11.857 1.00 94.44 81 GLN A CA 1
ATOM 687 C C . GLN A 1 81 ? -0.123 6.185 11.898 1.00 94.44 81 GLN A C 1
ATOM 689 O O . GLN A 1 81 ? -0.636 6.457 12.981 1.00 94.44 81 GLN A O 1
ATOM 694 N N . ALA A 1 82 ? -0.627 6.621 10.740 1.00 91.06 82 ALA A N 1
ATOM 695 C CA . ALA A 1 82 ? -1.829 7.446 10.666 1.00 91.06 82 ALA A CA 1
ATOM 696 C C . ALA A 1 82 ? -3.058 6.718 11.236 1.00 91.06 82 ALA A C 1
ATOM 698 O O . ALA A 1 82 ? -3.787 7.301 12.035 1.00 91.06 82 ALA A O 1
ATOM 699 N N . LEU A 1 83 ? -3.237 5.437 10.897 1.00 90.12 83 LEU A N 1
ATOM 700 C CA . LEU A 1 83 ? -4.321 4.603 11.425 1.00 90.12 83 LEU A CA 1
ATOM 701 C C . LEU A 1 83 ? -4.202 4.399 12.940 1.00 90.12 83 LEU A C 1
ATOM 703 O O . LEU A 1 83 ? -5.199 4.482 13.656 1.00 90.12 83 LEU A O 1
ATOM 707 N N . VAL A 1 84 ? -2.985 4.171 13.445 1.00 93.38 84 VAL A N 1
ATOM 708 C CA . VAL A 1 84 ? -2.737 4.069 14.890 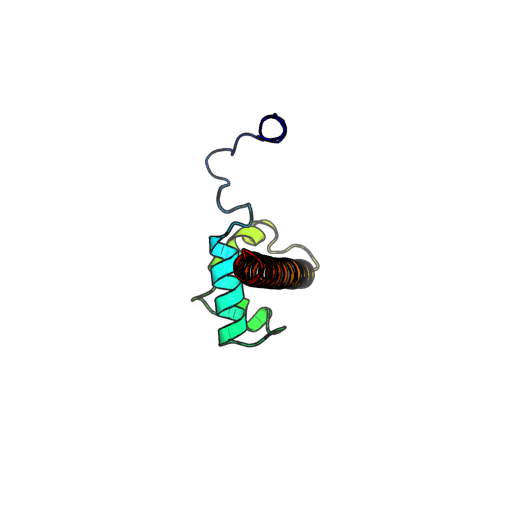1.00 93.38 84 VAL A CA 1
ATOM 709 C C . VAL A 1 84 ? -3.107 5.376 15.589 1.00 93.38 84 VAL A C 1
ATOM 711 O O . VAL A 1 84 ? -3.802 5.342 16.599 1.00 93.38 84 VAL A O 1
ATOM 714 N N . ILE A 1 85 ? -2.690 6.528 15.057 1.00 93.94 85 ILE A N 1
ATOM 715 C CA . ILE A 1 85 ? -3.014 7.842 15.634 1.00 93.94 85 ILE A CA 1
ATOM 716 C C . ILE A 1 85 ? -4.528 8.089 15.624 1.00 93.94 85 ILE A C 1
ATOM 718 O O . ILE A 1 85 ? -5.076 8.524 16.636 1.00 93.94 85 ILE A O 1
ATOM 722 N N . GLU A 1 86 ? -5.213 7.781 14.523 1.00 93.31 86 GLU A N 1
ATOM 723 C CA . GLU A 1 86 ? -6.671 7.906 14.413 1.00 93.31 86 GLU A CA 1
ATOM 724 C C . GLU A 1 86 ? -7.393 7.066 15.478 1.00 93.31 86 GLU A C 1
ATOM 726 O O . GLU A 1 86 ? -8.301 7.551 16.158 1.00 93.31 86 GLU A O 1
ATOM 731 N N . GLU A 1 87 ? -6.949 5.824 15.682 1.00 92.81 87 GLU A N 1
ATOM 732 C CA . GLU A 1 87 ? -7.456 4.942 16.733 1.00 92.81 87 GLU A CA 1
ATOM 733 C C . GLU A 1 87 ? -7.232 5.528 18.134 1.00 92.81 87 GLU A C 1
ATOM 735 O O . GLU A 1 87 ? -8.151 5.511 18.958 1.00 92.81 87 GLU A O 1
ATOM 740 N N . GLN A 1 88 ? -6.043 6.079 18.408 1.00 91.44 88 GLN A N 1
ATOM 741 C CA . GLN A 1 88 ? -5.742 6.693 19.705 1.00 91.44 88 GLN A CA 1
ATOM 742 C C . GLN A 1 88 ? -6.621 7.916 19.976 1.00 91.44 88 GLN A C 1
ATOM 744 O O . GLN A 1 88 ? -7.176 8.040 21.068 1.00 91.44 88 GLN A O 1
ATOM 749 N N . LEU A 1 89 ? -6.801 8.790 18.983 1.00 91.31 89 LEU A N 1
ATOM 750 C CA . LEU A 1 89 ? -7.665 9.966 19.108 1.00 91.31 89 LEU A CA 1
ATOM 751 C C . LEU A 1 89 ? -9.118 9.569 19.379 1.00 91.31 89 LEU A C 1
ATOM 753 O O . LEU A 1 89 ? -9.773 10.172 20.230 1.00 91.31 89 LEU A O 1
ATOM 757 N N . ARG A 1 90 ? -9.612 8.513 18.722 1.00 91.62 90 ARG A N 1
ATOM 758 C CA . ARG A 1 90 ? -10.967 8.001 18.954 1.00 91.62 90 ARG A CA 1
ATOM 759 C C . ARG A 1 90 ? -11.149 7.484 20.380 1.00 91.62 90 ARG A C 1
ATOM 761 O O . ARG A 1 90 ? -12.143 7.800 21.025 1.00 91.62 90 ARG A O 1
ATOM 768 N N . ARG A 1 91 ? -10.187 6.709 20.890 1.00 89.19 91 ARG A N 1
ATOM 769 C CA . ARG A 1 91 ? -10.214 6.184 22.269 1.00 89.19 91 ARG A CA 1
ATOM 770 C C . ARG A 1 91 ? -10.137 7.299 23.307 1.00 89.19 91 ARG A C 1
ATOM 772 O O . ARG A 1 91 ? -10.888 7.265 24.277 1.00 89.19 91 ARG A O 1
ATOM 779 N N . ALA A 1 92 ? -9.280 8.293 23.081 1.00 87.81 92 ALA A N 1
ATOM 780 C CA . ALA A 1 92 ? -9.183 9.466 23.942 1.00 87.81 92 ALA A CA 1
ATOM 781 C C . ALA A 1 92 ? -10.510 10.242 23.992 1.00 87.81 92 ALA A C 1
ATOM 783 O O . ALA A 1 92 ? -10.950 10.629 25.072 1.00 87.81 92 ALA A O 1
ATOM 784 N N . ALA A 1 93 ? -11.191 10.403 22.851 1.00 87.12 93 ALA A N 1
ATOM 785 C CA . ALA A 1 93 ? -12.508 11.037 22.800 1.00 87.12 93 ALA A CA 1
ATOM 786 C C . ALA A 1 93 ? -13.565 10.266 23.613 1.00 87.12 93 ALA A C 1
ATOM 788 O O . ALA A 1 93 ? -14.317 10.884 24.362 1.00 87.12 93 ALA A O 1
ATOM 789 N N . TYR A 1 94 ? -13.594 8.929 23.530 1.00 83.44 94 TYR A N 1
ATOM 790 C CA . TYR A 1 94 ? -14.512 8.114 24.338 1.00 83.44 94 TYR A CA 1
ATOM 791 C C . TYR A 1 94 ? -14.232 8.207 25.843 1.00 83.44 94 TYR A C 1
ATOM 793 O O . TYR A 1 94 ? -15.171 8.320 26.624 1.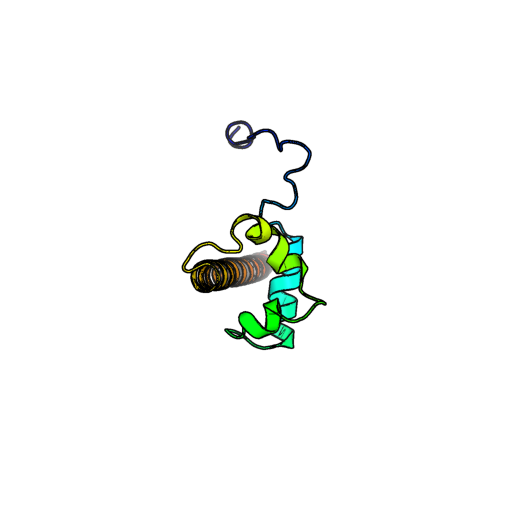00 83.44 94 TYR A O 1
ATOM 801 N N . LEU A 1 95 ? -12.961 8.193 26.256 1.00 78.69 95 LEU A N 1
ATOM 802 C CA . LEU A 1 95 ? -12.584 8.326 27.669 1.00 78.69 95 LEU A CA 1
ATOM 803 C C . LEU A 1 95 ? -12.965 9.701 28.239 1.00 78.69 95 LEU A C 1
ATOM 805 O O . LEU A 1 95 ? -13.479 9.774 29.355 1.00 78.69 95 LEU A O 1
ATOM 809 N N . ASN A 1 96 ? -12.790 10.775 27.462 1.00 69.25 96 ASN A N 1
ATOM 810 C CA . ASN A 1 96 ? -13.187 12.125 27.872 1.00 69.25 96 ASN A CA 1
ATOM 811 C C . ASN A 1 96 ? -14.713 12.269 28.031 1.00 69.25 96 ASN A C 1
ATOM 813 O O . ASN A 1 96 ? -15.157 12.967 28.933 1.00 69.25 96 ASN A O 1
ATOM 817 N N . LEU A 1 97 ? -15.517 11.578 27.213 1.00 58.94 97 LEU A N 1
ATOM 818 C CA . LEU A 1 97 ? -16.986 11.589 27.318 1.00 58.94 97 LEU A CA 1
ATOM 819 C C . LEU A 1 97 ? -17.518 10.847 28.555 1.00 58.94 97 LEU A C 1
ATOM 821 O O . LEU A 1 97 ? -18.620 11.129 29.007 1.00 58.94 97 LEU A O 1
ATOM 825 N N . THR A 1 98 ? -16.754 9.907 29.116 1.00 57.56 98 THR A N 1
ATOM 826 C CA . THR A 1 98 ? -17.132 9.190 30.351 1.00 57.56 98 THR A CA 1
ATOM 827 C C . THR A 1 98 ? -16.773 9.935 31.643 1.00 57.56 98 THR A C 1
ATOM 829 O O . THR A 1 98 ? -16.998 9.403 32.727 1.00 57.56 98 THR A O 1
ATOM 832 N N . GLN A 1 99 ? -16.179 11.129 31.544 1.00 53.91 99 GLN A N 1
ATOM 833 C CA . GLN A 1 99 ? -15.746 11.951 32.684 1.00 53.91 99 GLN A CA 1
ATOM 834 C C . GLN A 1 99 ? -16.641 13.183 32.931 1.00 53.91 99 GLN A C 1
ATOM 836 O O . GLN A 1 99 ? -16.370 13.914 33.881 1.00 53.91 99 GLN A O 1
ATOM 841 N N . ASP A 1 100 ? -17.683 13.421 32.121 1.00 41.97 100 ASP A N 1
ATOM 842 C CA . ASP A 1 100 ? -18.700 14.432 32.448 1.00 41.97 100 ASP A CA 1
ATOM 843 C C . ASP A 1 100 ? -19.608 13.891 33.584 1.00 41.97 100 ASP A C 1
ATOM 845 O O . ASP A 1 100 ? -20.118 12.773 33.445 1.00 41.97 100 ASP A O 1
ATOM 849 N N . PRO A 1 101 ? -19.739 14.612 34.719 1.00 55.84 101 PRO A N 1
ATOM 850 C CA . PRO A 1 101 ? -20.381 14.139 35.953 1.00 55.84 101 PRO A CA 1
ATOM 851 C C . PRO A 1 101 ? -21.904 13.955 35.881 1.00 55.84 101 PRO A C 1
ATOM 853 O O . PRO A 1 101 ? -22.574 14.652 35.085 1.00 55.84 101 PRO A O 1
#

Organism: Diaphorina citri (NCBI:txid121845)

InterPro domains:
  IPR012957 CHD, C-terminal 2 [PF08074] (15-101)